Protein AF-A0A1D2RVD1-F1 (afdb_monomer_lite)

Secondary structure (DSSP, 8-state):
---HHHHHHHHHHHHHHHHHHHHHH--TTS---HHHHHHHHHHHHHHHHHHHHHHHHHHHHHHT-TT--HHHHHHHHHHHHHHHHHHHHHHHHHHHHHHH----

Radius of gyration: 16.41 Å; chains: 1; bounding box: 38×28×51 Å

Foldseek 3Di:
DDDPLCVLVVVCVVVLVVVLVCLVPPDVPFDDDPVVVVLSVVLSVQLSVQLSVQLVVLLVVLVPDPPDPNVNSSVSSNVRSVVSSCVSSVVSSVVCCVPGPDPD

Structure (mmCIF, N/CA/C/O backbone):
data_AF-A0A1D2RVD1-F1
#
_entry.id   AF-A0A1D2RVD1-F1
#
loop_
_atom_site.group_PDB
_atom_site.id
_atom_site.type_symbol
_atom_site.label_atom_id
_atom_site.label_alt_id
_atom_site.label_comp_id
_atom_site.label_asym_id
_atom_site.label_entity_id
_atom_site.label_seq_id
_atom_site.pdbx_PDB_ins_code
_atom_site.Cartn_x
_atom_site.Cartn_y
_atom_site.Cartn_z
_atom_site.occupancy
_atom_site.B_iso_or_equiv
_atom_site.auth_seq_id
_atom_site.auth_comp_id
_atom_site.auth_asym_id
_atom_site.auth_atom_id
_atom_site.pdbx_PDB_model_num
ATOM 1 N N . MET A 1 1 ? 0.007 -16.375 -17.993 1.00 43.91 1 MET A N 1
ATOM 2 C CA . MET A 1 1 ? 1.414 -16.736 -17.720 1.00 43.91 1 MET A CA 1
ATOM 3 C C . MET A 1 1 ? 2.020 -15.558 -16.982 1.00 43.91 1 MET A C 1
ATOM 5 O O . MET A 1 1 ? 1.771 -14.447 -17.429 1.00 43.91 1 MET A O 1
ATOM 9 N N . ALA A 1 2 ? 2.674 -15.770 -15.836 1.00 54.22 2 ALA A N 1
ATOM 10 C CA . ALA A 1 2 ? 3.293 -14.675 -15.086 1.00 54.22 2 ALA A CA 1
ATOM 11 C C . ALA A 1 2 ? 4.395 -14.042 -15.950 1.00 54.22 2 ALA A C 1
ATOM 13 O O . ALA A 1 2 ? 5.282 -14.750 -16.429 1.00 54.22 2 ALA A O 1
ATOM 14 N N . ASP A 1 3 ? 4.276 -12.745 -16.208 1.00 66.56 3 ASP A N 1
ATOM 15 C CA . ASP A 1 3 ? 5.260 -11.963 -16.957 1.00 66.56 3 ASP A CA 1
ATOM 16 C C . ASP A 1 3 ? 6.450 -11.649 -16.036 1.00 66.56 3 ASP A C 1
ATOM 18 O O . ASP A 1 3 ? 6.342 -11.670 -14.810 1.00 66.56 3 ASP A O 1
ATOM 22 N N . VAL A 1 4 ? 7.596 -11.310 -16.614 1.00 64.31 4 VAL A N 1
ATOM 23 C CA . VAL A 1 4 ? 8.765 -10.789 -15.905 1.00 64.31 4 VAL A CA 1
ATOM 24 C C . VAL A 1 4 ? 8.360 -9.623 -14.989 1.00 64.31 4 VAL A C 1
ATOM 26 O O . VAL A 1 4 ? 8.859 -9.540 -13.870 1.00 64.31 4 VAL A O 1
ATOM 29 N N . ALA A 1 5 ? 7.396 -8.787 -15.389 1.00 68.94 5 ALA A N 1
ATOM 30 C CA . ALA A 1 5 ? 6.840 -7.721 -14.549 1.00 68.94 5 ALA A CA 1
ATOM 31 C C . ALA A 1 5 ? 6.228 -8.208 -13.214 1.00 68.94 5 ALA A C 1
ATOM 33 O O . ALA A 1 5 ? 6.215 -7.460 -12.234 1.00 68.94 5 ALA A O 1
ATOM 34 N N . ASP A 1 6 ? 5.746 -9.451 -13.148 1.00 80.06 6 ASP A N 1
ATOM 35 C CA . ASP A 1 6 ? 5.095 -10.001 -11.956 1.00 80.06 6 ASP A CA 1
ATOM 36 C C . ASP A 1 6 ? 6.118 -10.476 -10.909 1.00 80.06 6 ASP A C 1
ATOM 38 O O . ASP A 1 6 ? 5.786 -10.589 -9.729 1.00 80.06 6 ASP A O 1
ATOM 42 N N . LEU A 1 7 ? 7.382 -10.689 -11.298 1.00 81.62 7 LEU A N 1
ATOM 43 C CA . LEU A 1 7 ? 8.429 -11.161 -10.387 1.00 81.62 7 LEU A CA 1
ATOM 44 C C . LEU A 1 7 ? 8.685 -10.172 -9.242 1.00 81.62 7 LEU A C 1
ATOM 46 O O . LEU A 1 7 ? 8.746 -10.586 -8.086 1.00 81.62 7 LEU A O 1
ATOM 50 N N . ALA A 1 8 ? 8.783 -8.872 -9.536 1.00 79.88 8 ALA A N 1
ATOM 51 C CA . ALA A 1 8 ? 8.946 -7.838 -8.512 1.00 79.88 8 ALA A CA 1
ATOM 52 C C . ALA A 1 8 ? 7.799 -7.871 -7.488 1.00 79.88 8 ALA A C 1
ATOM 54 O O . ALA A 1 8 ? 8.024 -7.797 -6.282 1.00 79.88 8 ALA A O 1
ATOM 55 N N . LEU A 1 9 ? 6.566 -8.041 -7.966 1.00 79.81 9 LEU A N 1
ATOM 56 C CA . LEU A 1 9 ? 5.378 -8.091 -7.117 1.00 79.81 9 LEU A CA 1
ATOM 57 C C . LEU A 1 9 ? 5.343 -9.358 -6.260 1.00 79.81 9 LEU A C 1
ATOM 59 O O . LEU A 1 9 ? 5.036 -9.273 -5.073 1.00 79.81 9 LEU A O 1
ATOM 63 N N . ILE A 1 10 ? 5.701 -10.509 -6.832 1.00 87.88 10 ILE A N 1
ATOM 64 C CA . ILE A 1 10 ? 5.779 -11.788 -6.114 1.00 87.88 10 ILE A CA 1
ATOM 65 C C . ILE A 1 10 ? 6.849 -11.725 -5.019 1.00 87.88 10 ILE A C 1
ATOM 67 O O . ILE A 1 10 ? 6.586 -12.128 -3.888 1.00 87.88 10 ILE A O 1
ATOM 71 N N . LEU A 1 11 ? 8.030 -11.181 -5.325 1.00 87.12 11 LEU A N 1
ATOM 72 C CA . LEU A 1 11 ? 9.131 -11.065 -4.364 1.00 87.12 11 LEU A CA 1
ATOM 73 C C . LEU A 1 11 ? 8.813 -10.095 -3.220 1.00 87.12 11 LEU A C 1
ATOM 75 O O . LEU A 1 11 ? 9.234 -10.325 -2.087 1.00 87.12 11 LEU A O 1
ATOM 79 N N . PHE A 1 12 ? 8.048 -9.035 -3.488 1.00 88.44 12 PHE A N 1
ATOM 80 C CA . PHE A 1 12 ? 7.626 -8.082 -2.459 1.00 88.44 12 PHE A CA 1
ATOM 81 C C . PHE A 1 12 ? 6.356 -8.495 -1.711 1.00 88.44 12 PHE A C 1
ATOM 83 O O . PHE A 1 12 ? 6.074 -7.938 -0.649 1.00 88.44 12 PHE A O 1
ATOM 90 N N . LEU A 1 13 ? 5.602 -9.481 -2.204 1.00 90.62 13 LEU A N 1
ATOM 91 C CA . LEU A 1 13 ? 4.349 -9.919 -1.589 1.00 90.62 13 LEU A CA 1
ATOM 92 C C . LEU A 1 13 ? 4.502 -10.321 -0.108 1.00 90.62 13 LEU A C 1
ATOM 94 O O . LEU A 1 13 ? 3.690 -9.859 0.698 1.00 90.62 13 LEU A O 1
ATOM 98 N N . PRO A 1 14 ? 5.533 -11.097 0.303 1.00 95.25 14 PRO A N 1
ATOM 99 C CA . PRO A 1 14 ? 5.748 -11.424 1.713 1.00 95.25 14 PRO A CA 1
ATOM 100 C C . PRO A 1 14 ? 5.989 -10.177 2.567 1.00 95.25 14 PRO A C 1
ATOM 102 O O . PRO A 1 14 ? 5.464 -10.061 3.673 1.00 95.25 14 PRO A O 1
ATOM 105 N N . TRP A 1 15 ? 6.737 -9.208 2.037 1.00 95.56 15 TRP A N 1
ATOM 106 C CA . TRP A 1 15 ? 7.011 -7.954 2.729 1.00 95.56 15 TRP A CA 1
ATOM 107 C C . TRP A 1 15 ? 5.751 -7.093 2.881 1.00 95.56 15 TRP A C 1
ATOM 109 O O . TRP A 1 15 ? 5.459 -6.603 3.974 1.00 95.56 15 TRP A O 1
ATOM 119 N N . PHE A 1 16 ? 4.939 -6.977 1.829 1.00 95.88 16 PHE A N 1
ATOM 120 C CA . PHE A 1 16 ? 3.639 -6.305 1.898 1.00 95.88 16 PHE A CA 1
ATOM 121 C C . PHE A 1 16 ? 2.674 -6.990 2.861 1.00 95.88 16 PHE A C 1
ATOM 123 O O . PHE A 1 16 ? 1.947 -6.304 3.578 1.00 95.88 16 PHE A O 1
ATOM 130 N N . ALA A 1 17 ? 2.689 -8.321 2.930 1.00 96.06 17 ALA A N 1
ATOM 131 C CA . ALA A 1 17 ? 1.889 -9.066 3.892 1.00 96.06 17 ALA A CA 1
ATOM 132 C C . ALA A 1 17 ? 2.301 -8.745 5.337 1.00 96.06 17 ALA A C 1
ATOM 134 O O . ALA A 1 17 ? 1.429 -8.501 6.172 1.00 96.06 17 ALA A O 1
ATOM 135 N N . ILE A 1 18 ? 3.605 -8.663 5.625 1.00 97.00 18 ILE A N 1
ATOM 136 C CA . ILE A 1 18 ? 4.114 -8.264 6.948 1.00 97.00 18 ILE A CA 1
ATOM 137 C C . ILE A 1 18 ? 3.648 -6.847 7.296 1.00 97.00 18 ILE A C 1
ATOM 139 O O . ILE A 1 18 ? 3.065 -6.633 8.359 1.00 97.00 18 ILE A O 1
ATOM 143 N N . LEU A 1 19 ? 3.847 -5.878 6.400 1.00 97.19 19 LEU A N 1
ATOM 144 C CA . LEU A 1 19 ? 3.430 -4.493 6.635 1.00 97.19 19 LEU A CA 1
ATOM 145 C C . LEU A 1 19 ? 1.908 -4.354 6.769 1.00 97.19 19 LEU A C 1
ATOM 147 O O . LEU A 1 19 ? 1.427 -3.627 7.638 1.00 97.19 19 LEU A O 1
ATOM 151 N N . GLY A 1 20 ? 1.144 -5.075 5.950 1.00 96.81 20 GLY A N 1
ATOM 152 C CA . GLY A 1 20 ? -0.313 -5.124 6.027 1.00 96.81 20 GLY A CA 1
ATOM 153 C C . GLY A 1 20 ? -0.801 -5.732 7.342 1.00 96.81 20 GLY A C 1
ATOM 154 O O . GLY A 1 20 ? -1.708 -5.189 7.974 1.00 96.81 20 GLY A O 1
ATOM 155 N N . ALA A 1 21 ? -0.153 -6.801 7.813 1.00 96.19 21 ALA A N 1
ATOM 156 C CA . ALA A 1 21 ? -0.424 -7.388 9.120 1.00 96.19 21 ALA A CA 1
ATOM 157 C C . ALA A 1 21 ? -0.111 -6.398 10.250 1.00 96.19 21 ALA A C 1
ATOM 159 O O . ALA A 1 21 ? -0.939 -6.203 11.140 1.00 96.19 21 ALA A O 1
ATOM 160 N N . LEU A 1 22 ? 1.036 -5.713 10.199 1.00 95.81 22 LEU A N 1
ATOM 161 C CA . LEU A 1 22 ? 1.379 -4.670 11.170 1.00 95.81 22 LEU A CA 1
ATOM 162 C C . LEU A 1 22 ? 0.330 -3.553 11.184 1.00 95.81 22 LEU A C 1
ATOM 164 O O . LEU A 1 22 ? -0.166 -3.195 12.253 1.00 95.81 22 LEU A O 1
ATOM 168 N N . TYR A 1 23 ? -0.069 -3.059 10.011 1.00 94.75 23 TYR A N 1
ATOM 169 C CA . TYR A 1 23 ? -1.135 -2.069 9.872 1.00 94.75 23 TYR A CA 1
ATOM 170 C C . TYR A 1 23 ? -2.465 -2.548 10.468 1.00 94.75 23 TYR A C 1
ATOM 172 O O . TYR A 1 23 ? -3.175 -1.759 11.095 1.00 94.75 23 TYR A O 1
ATOM 180 N N . TRP A 1 24 ? -2.8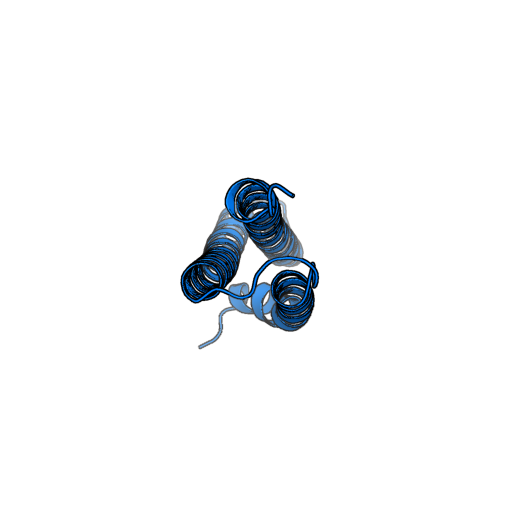14 -3.821 10.281 1.00 94.19 24 TRP A N 1
ATOM 181 C CA . TRP A 1 24 ? -4.068 -4.400 10.761 1.00 94.19 24 TRP A CA 1
ATOM 182 C C . TRP A 1 24 ? -4.078 -4.602 12.281 1.00 94.19 24 TRP A C 1
ATOM 184 O O . TRP A 1 24 ? -5.052 -4.271 12.965 1.00 94.19 24 TRP A O 1
ATOM 194 N N . PHE A 1 25 ? -2.987 -5.136 12.834 1.00 91.75 25 PHE A N 1
ATOM 195 C CA . PHE A 1 25 ? -2.893 -5.461 14.257 1.00 91.75 25 PHE A CA 1
ATOM 196 C C . PHE A 1 25 ? -2.590 -4.249 15.142 1.00 91.75 25 PHE A C 1
ATOM 198 O O . PHE A 1 25 ? -2.935 -4.275 16.329 1.00 91.75 25 PHE A O 1
ATOM 205 N N . TYR A 1 26 ? -1.991 -3.188 14.592 1.00 90.06 26 TYR A N 1
ATOM 206 C CA . TYR A 1 26 ? -1.610 -1.993 15.341 1.00 90.06 26 TYR A CA 1
ATOM 207 C C . TYR A 1 26 ? -2.309 -0.726 14.843 1.00 90.06 26 TYR A C 1
ATOM 209 O O . TYR A 1 26 ? -2.522 -0.572 13.647 1.00 90.06 26 TYR A O 1
ATOM 217 N N . PRO A 1 27 ? -2.605 0.236 15.735 1.00 80.94 27 PRO A N 1
ATOM 218 C CA . PRO A 1 27 ? -2.393 0.167 17.178 1.00 80.94 27 PRO A CA 1
ATOM 219 C C . PRO A 1 27 ? -3.551 -0.567 17.892 1.00 80.94 27 PRO A C 1
ATOM 221 O O . PRO A 1 27 ? -4.711 -0.525 17.468 1.00 80.94 27 PRO A O 1
ATOM 224 N N . ARG A 1 28 ? -3.222 -1.289 18.975 1.00 81.06 28 ARG A N 1
ATOM 225 C CA . ARG A 1 28 ? -4.155 -2.175 19.707 1.00 81.06 28 ARG A CA 1
ATOM 226 C C . ARG A 1 28 ? -5.175 -1.428 20.580 1.00 81.06 28 ARG A C 1
ATOM 228 O O . ARG A 1 28 ? -6.140 -2.033 21.027 1.00 81.06 28 ARG A O 1
ATOM 235 N N . ASN A 1 29 ? -4.960 -0.136 20.810 1.00 80.69 29 ASN A N 1
ATOM 236 C CA . ASN A 1 29 ? -5.771 0.734 21.669 1.00 80.69 29 ASN A CA 1
ATOM 237 C C . ASN A 1 29 ? -7.011 1.325 20.975 1.00 80.69 29 ASN A C 1
ATOM 239 O O . ASN A 1 29 ? -7.904 1.833 21.647 1.00 80.69 29 ASN A O 1
ATOM 243 N N . LEU A 1 30 ? -7.069 1.290 19.642 1.00 78.25 30 LEU A N 1
ATOM 244 C CA . LEU A 1 30 ? -8.217 1.786 18.887 1.00 78.25 30 LEU A CA 1
ATOM 245 C C . LEU A 1 30 ? -9.408 0.834 19.022 1.00 78.25 30 LEU A C 1
ATOM 247 O O . LEU A 1 30 ? -9.249 -0.390 18.990 1.00 78.25 30 LEU A O 1
ATOM 251 N N . GLU A 1 31 ? -10.610 1.401 19.072 1.00 77.81 31 GLU A N 1
ATOM 252 C CA . GLU A 1 31 ? -11.846 0.633 19.164 1.00 77.81 31 GLU A CA 1
ATOM 253 C C . GLU A 1 31 ? -12.025 -0.296 17.954 1.00 77.81 31 GLU A C 1
ATOM 255 O O . GLU A 1 31 ? -11.731 0.058 16.807 1.00 77.81 31 GLU A O 1
ATOM 260 N N . ARG A 1 32 ? -12.466 -1.532 18.205 1.00 79.56 32 ARG A N 1
ATOM 261 C CA . ARG A 1 32 ? -12.659 -2.562 17.176 1.00 79.56 32 ARG A CA 1
ATOM 262 C C . ARG A 1 32 ? -14.109 -2.556 16.691 1.00 79.56 32 ARG A C 1
ATOM 264 O O . ARG A 1 32 ? -14.852 -3.493 16.954 1.00 79.56 32 ARG A O 1
ATOM 271 N N . SER A 1 33 ? -14.499 -1.505 15.970 1.00 86.69 33 SER A N 1
ATOM 272 C CA . SER A 1 33 ? -15.834 -1.395 15.366 1.00 86.69 33 SER A CA 1
ATOM 273 C C . SER A 1 33 ? -15.908 -2.048 13.977 1.00 86.69 33 SER A C 1
ATOM 275 O O . SER A 1 33 ? -14.902 -2.188 13.273 1.00 86.69 33 SER A O 1
ATOM 277 N N . ALA A 1 34 ? -17.116 -2.424 13.542 1.00 88.75 34 ALA A N 1
ATOM 278 C CA . ALA A 1 34 ? -17.346 -2.941 12.189 1.00 88.75 34 ALA A CA 1
ATOM 279 C C . ALA A 1 34 ? -16.988 -1.907 11.102 1.00 88.75 34 ALA A C 1
ATOM 281 O O . ALA A 1 34 ? -16.446 -2.269 10.057 1.00 88.75 34 ALA A O 1
ATOM 282 N N . ALA A 1 35 ? -17.228 -0.618 11.371 1.00 89.44 35 ALA A N 1
ATOM 283 C CA . ALA A 1 35 ? -16.856 0.478 10.479 1.00 89.44 35 ALA A CA 1
ATOM 284 C C . ALA A 1 35 ? -15.334 0.564 10.281 1.00 89.44 35 ALA A C 1
ATOM 286 O O . ALA A 1 35 ? -14.873 0.680 9.145 1.00 89.44 35 ALA A O 1
ATOM 287 N N . ARG A 1 36 ? -14.551 0.426 11.362 1.00 90.81 36 ARG A N 1
ATOM 288 C CA . ARG A 1 36 ? -13.086 0.376 11.277 1.00 90.81 36 ARG A CA 1
ATOM 289 C C . ARG A 1 36 ? -12.613 -0.826 10.461 1.00 90.81 36 ARG A C 1
ATOM 291 O O . ARG A 1 36 ? -11.769 -0.654 9.595 1.00 90.81 36 ARG A O 1
ATOM 298 N N . ARG A 1 37 ? -13.170 -2.022 10.686 1.00 91.38 37 ARG A N 1
ATOM 299 C CA . ARG A 1 37 ? -12.771 -3.224 9.924 1.00 91.38 37 ARG A CA 1
ATOM 300 C C . ARG A 1 37 ? -12.989 -3.053 8.420 1.00 91.38 37 ARG A C 1
ATOM 302 O O . ARG A 1 37 ? -12.115 -3.412 7.642 1.00 91.38 37 ARG A O 1
ATOM 309 N N . ARG A 1 38 ? -14.131 -2.488 8.008 1.00 94.44 38 ARG A N 1
ATOM 310 C CA . ARG A 1 38 ? -14.408 -2.194 6.589 1.00 94.44 38 ARG A CA 1
ATOM 311 C C . ARG A 1 38 ? -13.415 -1.182 6.018 1.00 94.44 38 ARG A C 1
ATOM 313 O O . ARG A 1 38 ? -12.936 -1.377 4.907 1.00 94.44 38 ARG A O 1
ATOM 320 N N . PHE A 1 39 ? -13.085 -0.143 6.788 1.00 94.56 39 PHE A N 1
ATOM 321 C CA . PHE A 1 39 ? -12.066 0.834 6.408 1.00 94.56 39 PHE A CA 1
ATOM 322 C C . PHE A 1 39 ? -10.687 0.182 6.235 1.00 94.56 39 PHE A C 1
ATOM 324 O O . PHE A 1 39 ? -10.070 0.354 5.190 1.00 94.56 39 PHE A O 1
ATOM 331 N N . ASP A 1 40 ? -10.235 -0.601 7.218 1.00 95.50 40 ASP A N 1
ATOM 332 C CA . ASP A 1 40 ? -8.932 -1.273 7.186 1.00 95.50 40 ASP A CA 1
ATOM 333 C C . ASP A 1 40 ? -8.841 -2.255 5.996 1.00 95.50 40 ASP A C 1
ATOM 335 O O . ASP A 1 40 ? -7.812 -2.311 5.324 1.00 95.50 40 ASP A O 1
ATOM 339 N N . LEU A 1 41 ? -9.922 -2.986 5.680 1.00 96.38 41 LEU A N 1
ATOM 340 C CA . LEU A 1 41 ? -9.976 -3.875 4.507 1.00 96.38 41 LEU A CA 1
ATOM 341 C C . LEU A 1 41 ? -9.882 -3.098 3.195 1.00 96.38 41 LEU A C 1
ATOM 343 O O . LEU A 1 41 ? -9.113 -3.479 2.316 1.00 96.38 41 LEU A O 1
ATOM 347 N N . ALA A 1 42 ? -10.644 -2.010 3.066 1.00 97.38 42 ALA A N 1
ATOM 348 C CA . ALA A 1 42 ? -10.610 -1.168 1.876 1.00 97.38 42 ALA A CA 1
ATOM 349 C C . ALA A 1 42 ? -9.227 -0.529 1.683 1.00 97.38 42 ALA A C 1
ATOM 351 O O . ALA A 1 42 ? -8.718 -0.500 0.566 1.00 97.38 42 ALA A O 1
ATOM 352 N N . ALA A 1 43 ? -8.592 -0.077 2.768 1.00 97.44 43 ALA A N 1
ATOM 353 C CA . ALA A 1 43 ? -7.245 0.481 2.742 1.00 97.44 43 ALA A CA 1
ATOM 354 C C . ALA A 1 43 ? -6.199 -0.549 2.298 1.00 97.44 43 ALA A C 1
ATOM 356 O O . ALA A 1 43 ? -5.369 -0.244 1.443 1.00 97.44 43 ALA A O 1
ATOM 357 N N . LEU A 1 44 ? -6.257 -1.774 2.832 1.00 97.62 44 LEU A N 1
ATOM 358 C CA . LEU A 1 44 ? -5.362 -2.855 2.414 1.00 97.62 44 LEU A CA 1
ATOM 359 C C . LEU A 1 44 ? -5.574 -3.221 0.943 1.00 97.62 44 LEU A C 1
ATOM 361 O O . LEU A 1 44 ? -4.605 -3.288 0.191 1.00 97.62 44 LEU A O 1
ATOM 365 N N . ALA A 1 45 ? -6.825 -3.402 0.513 1.00 97.88 45 ALA A N 1
ATOM 366 C CA . ALA A 1 45 ? -7.144 -3.704 -0.881 1.00 97.88 45 ALA A CA 1
ATOM 367 C C . ALA A 1 45 ? -6.631 -2.606 -1.827 1.00 97.88 45 ALA A C 1
ATOM 369 O O . ALA A 1 45 ? -5.995 -2.905 -2.839 1.00 97.88 45 ALA A O 1
ATOM 370 N N . LEU A 1 46 ? -6.835 -1.337 -1.461 1.00 98.31 46 LEU A N 1
ATOM 371 C CA . LEU A 1 46 ? -6.328 -0.195 -2.214 1.00 98.31 46 LEU A CA 1
ATOM 372 C C . LEU A 1 46 ? -4.795 -0.170 -2.255 1.00 98.31 46 LEU A C 1
ATOM 374 O O . LEU A 1 46 ? -4.230 0.109 -3.308 1.00 98.31 46 LEU A O 1
ATOM 378 N N . ALA A 1 47 ? -4.116 -0.490 -1.150 1.00 97.94 47 ALA A N 1
ATOM 379 C CA . ALA A 1 47 ? -2.656 -0.524 -1.099 1.00 97.94 47 ALA A CA 1
ATOM 380 C C . ALA A 1 47 ? -2.078 -1.597 -2.033 1.00 97.94 47 ALA A C 1
ATOM 382 O O . ALA A 1 47 ? -1.144 -1.313 -2.784 1.00 97.94 47 ALA A O 1
ATOM 383 N N . PHE A 1 48 ? -2.658 -2.802 -2.040 1.00 95.81 48 PHE A N 1
ATOM 384 C CA . PHE A 1 48 ? -2.251 -3.870 -2.958 1.00 95.81 48 PHE A CA 1
ATOM 385 C C . PHE A 1 48 ? -2.534 -3.514 -4.421 1.00 95.81 48 PHE A C 1
ATOM 387 O O . PHE A 1 48 ? -1.663 -3.703 -5.271 1.00 95.81 48 PHE A O 1
ATOM 394 N N . ALA A 1 49 ? -3.705 -2.945 -4.720 1.00 96.62 49 ALA A N 1
ATOM 395 C CA . ALA A 1 49 ? -4.040 -2.500 -6.071 1.00 96.62 49 ALA A CA 1
ATOM 396 C C . ALA A 1 49 ? -3.089 -1.393 -6.559 1.00 96.62 49 ALA A C 1
ATOM 398 O O . ALA A 1 49 ? -2.571 -1.466 -7.673 1.00 96.62 49 ALA A O 1
ATOM 399 N N . ALA A 1 50 ? -2.800 -0.401 -5.712 1.00 97.50 50 ALA A N 1
ATOM 400 C CA . ALA A 1 50 ? -1.869 0.678 -6.027 1.00 97.50 50 ALA A CA 1
ATOM 401 C C . ALA A 1 50 ? -0.448 0.152 -6.268 1.00 97.50 50 ALA A C 1
ATOM 403 O O . ALA A 1 50 ? 0.192 0.563 -7.234 1.00 97.50 50 ALA A O 1
ATOM 404 N N . ALA A 1 51 ? 0.028 -0.786 -5.443 1.00 96.19 51 ALA A N 1
ATOM 405 C CA . ALA A 1 51 ? 1.327 -1.430 -5.629 1.00 96.19 51 ALA A CA 1
ATOM 406 C C . ALA A 1 51 ? 1.406 -2.188 -6.963 1.00 96.19 51 ALA A C 1
ATOM 408 O O . ALA A 1 51 ? 2.382 -2.039 -7.698 1.00 96.19 51 ALA A O 1
ATOM 409 N N . PHE A 1 52 ? 0.360 -2.949 -7.303 1.00 94.00 52 PHE A N 1
ATOM 410 C CA . PHE A 1 52 ? 0.269 -3.688 -8.562 1.00 94.00 52 PHE A CA 1
ATOM 411 C C . PHE A 1 52 ? 0.317 -2.753 -9.778 1.00 94.00 52 PHE A C 1
ATOM 413 O O . PHE A 1 52 ? 1.137 -2.941 -10.679 1.00 94.00 52 PHE A O 1
ATOM 420 N N . ILE 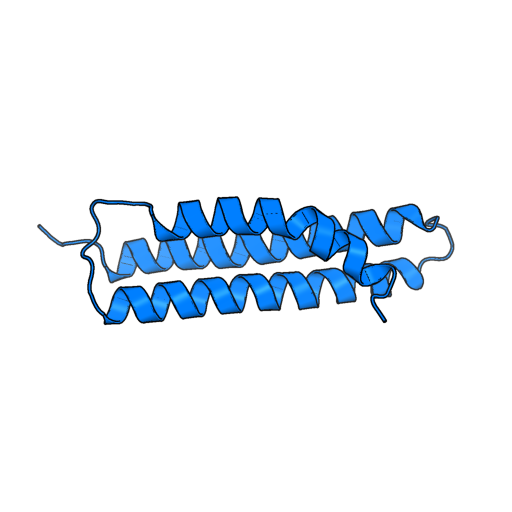A 1 53 ? -0.514 -1.706 -9.780 1.00 95.38 53 ILE A N 1
ATOM 421 C CA . ILE A 1 53 ? -0.575 -0.719 -10.868 1.00 95.38 53 ILE A CA 1
ATOM 422 C C . ILE A 1 53 ? 0.761 0.020 -10.997 1.00 95.38 53 ILE A C 1
ATOM 424 O O . ILE A 1 53 ? 1.310 0.106 -12.096 1.00 95.38 53 ILE A O 1
ATOM 428 N N . ALA A 1 54 ? 1.314 0.514 -9.886 1.00 95.50 54 ALA A N 1
ATOM 429 C CA . ALA A 1 54 ? 2.566 1.264 -9.880 1.00 95.50 54 ALA A CA 1
ATOM 430 C C . ALA A 1 54 ? 3.764 0.407 -10.315 1.00 95.50 54 ALA A C 1
ATOM 432 O O . ALA A 1 54 ? 4.619 0.892 -11.055 1.00 95.50 54 ALA A O 1
ATOM 433 N N . GLY A 1 55 ? 3.810 -0.865 -9.907 1.00 94.00 55 GLY A N 1
ATOM 434 C CA . GLY A 1 55 ? 4.850 -1.803 -10.324 1.00 94.00 55 GLY A CA 1
ATOM 435 C C . GLY A 1 55 ? 4.820 -2.073 -11.827 1.00 94.00 55 GLY A C 1
ATOM 436 O O . GLY A 1 55 ? 5.841 -1.926 -12.500 1.00 94.00 55 GLY A O 1
ATOM 437 N N . ARG A 1 56 ? 3.638 -2.380 -12.382 1.00 92.12 56 ARG A N 1
ATOM 438 C CA . ARG A 1 56 ? 3.476 -2.594 -13.832 1.00 92.12 56 ARG A CA 1
ATOM 439 C C . ARG A 1 56 ? 3.774 -1.332 -14.635 1.00 92.12 56 ARG A C 1
ATOM 441 O O . ARG A 1 56 ? 4.432 -1.409 -15.673 1.00 92.12 56 ARG A O 1
ATOM 448 N N . TRP A 1 57 ? 3.344 -0.174 -14.137 1.00 92.44 57 TRP A N 1
ATOM 449 C CA . TRP A 1 57 ? 3.661 1.106 -14.755 1.00 92.44 57 TRP A CA 1
ATOM 450 C C . TRP A 1 57 ? 5.173 1.368 -14.753 1.00 92.44 57 TRP A C 1
ATOM 452 O O . TRP A 1 57 ? 5.737 1.607 -15.819 1.00 92.44 57 TRP A O 1
ATOM 462 N N . GLY A 1 58 ? 5.857 1.206 -13.616 1.00 90.88 58 GLY A N 1
ATOM 463 C CA . GLY A 1 58 ? 7.316 1.339 -13.520 1.00 90.88 58 GLY A CA 1
ATOM 464 C C . GLY A 1 58 ? 8.073 0.414 -14.462 1.00 90.88 58 GLY A C 1
ATOM 465 O O . GLY A 1 58 ?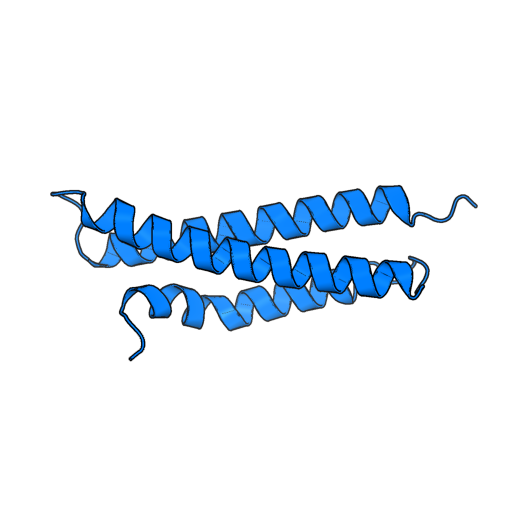 9.001 0.846 -15.143 1.00 90.88 58 GLY A O 1
ATOM 466 N N . TYR A 1 59 ? 7.633 -0.840 -14.566 1.00 90.44 59 TYR A N 1
ATOM 467 C CA . TYR A 1 59 ? 8.217 -1.794 -15.503 1.00 90.44 59 TYR A CA 1
ATOM 468 C C . TYR A 1 59 ? 8.077 -1.333 -16.963 1.00 90.44 59 TYR A C 1
ATOM 470 O O . TYR A 1 59 ? 9.031 -1.443 -17.736 1.00 90.44 59 TYR A O 1
ATOM 478 N N . SER A 1 60 ? 6.906 -0.798 -17.336 1.00 88.88 60 SER A N 1
ATOM 479 C CA . SER A 1 60 ? 6.643 -0.286 -18.689 1.00 88.88 60 SER A CA 1
ATOM 480 C C . SER A 1 60 ? 7.436 0.985 -19.013 1.00 88.88 60 SER A C 1
ATOM 482 O O . SER A 1 60 ? 7.998 1.084 -20.098 1.00 88.88 60 SER A O 1
ATOM 484 N N . VAL A 1 61 ? 7.574 1.907 -18.056 1.00 89.19 61 VAL A N 1
ATOM 485 C CA . VAL A 1 61 ? 8.365 3.141 -18.204 1.00 89.19 61 VAL A CA 1
ATOM 486 C C . VAL A 1 61 ? 9.852 2.831 -18.363 1.00 89.19 61 VAL A C 1
ATOM 488 O O . VAL A 1 61 ? 10.526 3.399 -19.219 1.00 89.19 61 VAL A O 1
ATOM 491 N N . ALA A 1 62 ? 10.382 1.892 -17.581 1.00 85.81 62 ALA A N 1
ATOM 492 C CA . ALA A 1 62 ? 11.772 1.469 -17.730 1.00 85.81 62 ALA A CA 1
ATOM 493 C C . ALA A 1 62 ? 12.019 0.689 -19.034 1.00 85.81 62 ALA A C 1
ATOM 495 O O . ALA A 1 62 ? 13.152 0.638 -19.500 1.00 85.81 62 ALA A O 1
ATOM 496 N N . ALA A 1 63 ? 10.986 0.087 -19.634 1.00 82.06 63 ALA A N 1
ATOM 497 C CA . ALA A 1 63 ? 11.110 -0.641 -20.896 1.00 82.06 63 ALA A CA 1
ATOM 498 C C . ALA A 1 63 ? 11.347 0.276 -22.106 1.00 82.06 63 ALA A C 1
ATOM 500 O O . ALA A 1 63 ? 11.842 -0.192 -23.127 1.00 82.06 63 ALA A O 1
ATOM 501 N N . THR A 1 64 ? 10.996 1.561 -22.001 1.00 82.69 64 THR A N 1
ATOM 502 C CA . THR A 1 64 ? 11.170 2.547 -23.078 1.00 82.69 64 THR A CA 1
ATOM 503 C C . THR A 1 64 ? 12.505 3.298 -23.010 1.00 82.69 64 THR A C 1
ATOM 505 O O . THR A 1 64 ? 12.804 4.084 -23.903 1.00 82.69 64 THR A O 1
ATOM 508 N N . GLY A 1 65 ? 13.307 3.093 -21.958 1.00 75.62 65 GLY A N 1
ATOM 509 C CA . GLY A 1 65 ? 14.616 3.732 -21.799 1.00 75.62 65 GLY A CA 1
ATOM 510 C C . GLY A 1 65 ? 15.721 2.955 -22.516 1.00 75.62 65 GLY A C 1
ATOM 511 O O . GLY A 1 65 ? 15.968 1.800 -22.187 1.00 75.62 65 GLY A O 1
ATOM 512 N N . VAL A 1 66 ? 16.405 3.597 -23.468 1.00 58.00 66 VAL A N 1
ATOM 513 C CA . VAL A 1 66 ? 17.379 2.957 -24.379 1.00 58.00 66 VAL A CA 1
ATOM 514 C C . VAL A 1 66 ? 18.655 2.465 -23.669 1.00 58.00 66 VAL A C 1
ATOM 516 O O . VAL A 1 66 ? 19.290 1.532 -24.147 1.00 58.00 66 VAL A O 1
ATOM 519 N N . GLU A 1 67 ? 19.010 3.024 -22.505 1.00 68.75 67 GLU A N 1
ATOM 520 C CA . GLU A 1 67 ? 20.283 2.720 -21.817 1.00 68.75 67 GLU A CA 1
ATOM 521 C C . GLU A 1 67 ? 20.167 1.841 -20.557 1.00 68.75 67 GLU A C 1
ATOM 523 O O . GLU A 1 67 ? 21.174 1.410 -19.994 1.00 68.75 67 GLU A O 1
ATOM 528 N N . ALA A 1 68 ? 18.955 1.537 -20.088 1.00 63.69 68 ALA A N 1
ATOM 529 C CA . ALA A 1 68 ? 18.766 0.815 -18.833 1.00 63.69 68 ALA A CA 1
ATOM 530 C C . ALA A 1 68 ? 18.621 -0.696 -19.088 1.00 63.69 68 ALA A C 1
ATOM 532 O O . ALA A 1 68 ? 17.591 -1.166 -19.568 1.00 63.69 68 ALA A O 1
ATOM 533 N N . GLY A 1 69 ? 19.651 -1.480 -18.745 1.00 75.69 69 GLY A N 1
ATOM 534 C CA . GLY A 1 69 ? 19.614 -2.944 -18.870 1.00 75.69 69 GLY A CA 1
ATOM 535 C C . GLY A 1 69 ? 18.415 -3.598 -18.148 1.00 75.69 69 GLY A C 1
ATOM 536 O O . GLY A 1 69 ? 17.841 -2.998 -17.235 1.00 75.69 69 GLY A O 1
ATOM 537 N N . PRO A 1 70 ? 18.041 -4.854 -18.483 1.00 79.44 70 PRO A N 1
ATOM 538 C CA . PRO A 1 70 ? 16.791 -5.486 -18.030 1.00 79.44 70 PRO A CA 1
ATOM 539 C C . PRO A 1 70 ? 16.555 -5.488 -16.512 1.00 79.44 70 PRO A C 1
ATOM 541 O O . PRO A 1 70 ? 15.407 -5.459 -16.067 1.00 79.44 70 PRO A O 1
ATOM 544 N N . ILE A 1 71 ? 17.628 -5.480 -15.713 1.00 85.94 71 ILE A N 1
ATOM 545 C CA . ILE A 1 71 ? 17.558 -5.416 -14.250 1.00 85.94 71 ILE A CA 1
ATOM 546 C C . ILE A 1 71 ? 16.899 -4.123 -13.744 1.00 85.94 71 ILE A C 1
ATOM 548 O O . ILE A 1 71 ? 16.119 -4.162 -12.794 1.00 85.94 71 ILE A O 1
ATOM 552 N N . TRP A 1 72 ? 17.120 -2.985 -14.407 1.00 87.62 72 TRP A N 1
ATOM 553 C CA . TRP A 1 72 ? 16.572 -1.691 -13.988 1.00 87.62 72 TRP A CA 1
ATOM 554 C C . TRP A 1 72 ? 15.052 -1.621 -14.104 1.00 87.62 72 TRP A C 1
ATOM 556 O O . TRP A 1 72 ? 14.408 -0.932 -13.313 1.00 87.62 72 TRP A O 1
ATOM 566 N N . ARG A 1 73 ? 14.462 -2.398 -15.019 1.00 88.69 73 ARG A N 1
ATOM 567 C CA . ARG A 1 73 ? 13.003 -2.535 -15.135 1.00 88.69 73 ARG A CA 1
ATOM 568 C C . ARG A 1 73 ? 12.405 -3.132 -13.869 1.00 88.69 73 ARG A C 1
ATOM 570 O O . ARG A 1 73 ? 11.389 -2.648 -13.378 1.00 88.69 73 ARG A O 1
ATOM 577 N N . GLN A 1 74 ? 13.076 -4.136 -13.309 1.00 89.19 74 GLN A N 1
ATOM 578 C CA . GLN A 1 74 ? 12.661 -4.773 -12.061 1.00 89.19 74 GLN A CA 1
ATOM 579 C C . GLN A 1 74 ? 12.899 -3.889 -10.846 1.00 89.19 74 GLN A C 1
ATOM 581 O O . GLN A 1 74 ? 12.050 -3.824 -9.955 1.00 89.19 74 GLN A O 1
ATOM 586 N N . VAL A 1 75 ? 14.031 -3.184 -10.816 1.00 90.81 75 VAL A N 1
ATOM 587 C CA . VAL A 1 75 ? 14.340 -2.233 -9.744 1.00 90.81 75 VAL A CA 1
ATOM 588 C C . VAL A 1 75 ? 13.281 -1.130 -9.699 1.00 90.81 75 VAL A C 1
ATOM 590 O O . VAL A 1 75 ? 12.703 -0.893 -8.640 1.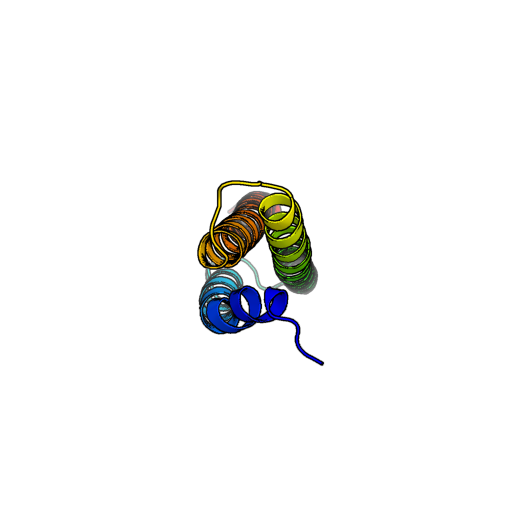00 90.81 75 VAL A O 1
ATOM 593 N N . LEU A 1 76 ? 12.951 -0.507 -10.837 1.00 91.94 76 LEU A N 1
ATOM 594 C CA . LEU A 1 76 ? 11.945 0.556 -10.873 1.00 91.94 76 LEU A CA 1
ATOM 595 C C . LEU A 1 76 ? 10.543 0.038 -10.528 1.00 91.94 76 LEU A C 1
ATOM 597 O O . LEU A 1 76 ? 9.838 0.679 -9.746 1.00 91.94 76 LEU A O 1
ATOM 601 N N . ALA A 1 77 ? 10.155 -1.130 -11.052 1.00 92.69 77 ALA A N 1
ATOM 602 C CA . ALA A 1 77 ? 8.892 -1.777 -10.699 1.00 92.69 77 ALA A CA 1
ATOM 603 C C . ALA A 1 77 ? 8.779 -2.005 -9.183 1.00 92.69 77 ALA A C 1
ATOM 605 O O . ALA A 1 77 ? 7.775 -1.640 -8.571 1.00 92.69 77 ALA A O 1
ATOM 606 N N . SER A 1 78 ? 9.838 -2.534 -8.564 1.00 93.38 78 SER A N 1
ATOM 607 C CA . SER A 1 78 ? 9.897 -2.791 -7.122 1.00 93.38 78 SER A CA 1
ATOM 608 C C . SER A 1 78 ? 9.794 -1.499 -6.307 1.00 93.38 78 SER A C 1
ATOM 610 O O . SER A 1 78 ? 8.997 -1.416 -5.372 1.00 93.38 78 SER A O 1
ATOM 612 N N . LEU A 1 79 ? 10.556 -0.464 -6.681 1.00 94.56 79 LEU A N 1
ATOM 613 C CA . LEU A 1 79 ? 10.561 0.826 -5.986 1.00 94.56 79 LEU A CA 1
ATOM 614 C C . LEU A 1 79 ? 9.201 1.527 -6.056 1.00 94.56 79 LEU A C 1
ATOM 616 O O . LEU A 1 79 ? 8.728 2.044 -5.041 1.00 94.56 79 LEU A O 1
ATOM 620 N N . LEU A 1 80 ? 8.555 1.540 -7.225 1.00 95.75 80 LEU A N 1
ATOM 621 C CA . LEU A 1 80 ? 7.245 2.172 -7.378 1.00 95.75 80 LEU A CA 1
ATOM 622 C C . LEU A 1 80 ? 6.136 1.382 -6.685 1.00 95.75 80 LEU A C 1
ATOM 624 O O . LEU A 1 80 ? 5.310 1.998 -6.010 1.00 95.75 80 LEU A O 1
ATOM 628 N N . ALA A 1 81 ? 6.144 0.048 -6.773 1.00 96.00 81 ALA A N 1
ATOM 629 C CA . ALA A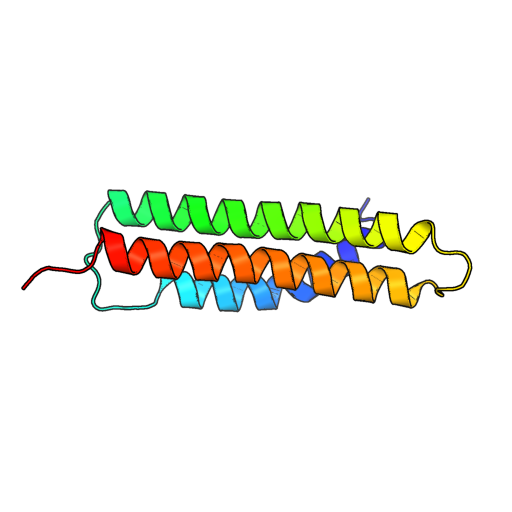 1 81 ? 5.212 -0.791 -6.023 1.00 96.00 81 ALA A CA 1
ATOM 630 C C . ALA A 1 81 ? 5.344 -0.545 -4.511 1.00 96.00 81 ALA A C 1
ATOM 632 O O . ALA A 1 81 ? 4.346 -0.313 -3.825 1.00 96.00 81 ALA A O 1
ATOM 633 N N . TYR A 1 82 ? 6.582 -0.520 -4.006 1.00 96.06 82 TYR A N 1
ATOM 634 C CA . TYR A 1 82 ? 6.868 -0.279 -2.595 1.00 96.06 82 TYR A CA 1
ATOM 635 C C . TYR A 1 82 ? 6.415 1.110 -2.138 1.00 96.06 82 TYR A C 1
ATOM 637 O O . TYR A 1 82 ? 5.704 1.237 -1.138 1.00 96.06 82 TYR A O 1
ATOM 645 N N . LYS A 1 83 ? 6.762 2.153 -2.901 1.00 97.12 83 LYS A N 1
ATOM 646 C CA . LYS A 1 83 ? 6.369 3.536 -2.604 1.00 97.12 83 LYS A CA 1
ATOM 647 C C . LYS A 1 83 ? 4.849 3.703 -2.598 1.00 97.12 83 LYS A C 1
ATOM 649 O O . LYS A 1 83 ? 4.322 4.343 -1.690 1.00 97.12 83 LYS A O 1
ATOM 654 N N . ALA A 1 84 ? 4.151 3.124 -3.575 1.00 98.06 84 ALA A N 1
ATOM 655 C CA . ALA A 1 84 ? 2.696 3.195 -3.662 1.00 98.06 84 ALA A CA 1
ATOM 656 C C . ALA A 1 84 ? 2.024 2.500 -2.470 1.00 98.06 84 ALA A C 1
ATOM 658 O O . ALA A 1 84 ? 1.168 3.100 -1.818 1.00 98.06 84 ALA A O 1
ATOM 659 N N . PHE A 1 85 ? 2.460 1.283 -2.129 1.00 97.88 85 PHE A N 1
ATOM 660 C CA . PHE A 1 85 ? 1.945 0.556 -0.968 1.00 97.88 85 PHE A CA 1
ATOM 661 C C . PHE A 1 85 ? 2.126 1.354 0.330 1.00 97.88 85 PHE A C 1
ATOM 663 O O . PHE A 1 85 ? 1.169 1.561 1.080 1.00 97.88 85 PHE A O 1
ATOM 670 N N . LEU A 1 86 ? 3.348 1.841 0.579 1.00 97.94 86 LEU A N 1
ATOM 671 C CA . LEU A 1 86 ? 3.667 2.610 1.781 1.00 97.94 86 LEU A CA 1
ATOM 672 C C . LEU A 1 86 ? 2.866 3.906 1.869 1.00 97.94 86 LEU A C 1
ATOM 674 O O . LEU A 1 86 ? 2.365 4.226 2.944 1.00 97.94 86 LEU A O 1
ATOM 678 N N . ALA A 1 87 ? 2.724 4.638 0.762 1.00 98.38 87 ALA A N 1
ATOM 679 C CA . ALA A 1 87 ? 1.965 5.884 0.740 1.00 98.38 87 ALA A CA 1
ATOM 680 C C . ALA A 1 87 ? 0.502 5.655 1.145 1.00 98.38 87 ALA A C 1
ATOM 682 O O . ALA A 1 87 ? -0.018 6.375 2.000 1.00 98.38 87 ALA A O 1
ATOM 683 N N . ILE A 1 88 ? -0.142 4.621 0.592 1.00 98.44 88 ILE A N 1
ATOM 684 C CA . ILE A 1 88 ? -1.532 4.290 0.921 1.00 98.44 88 ILE A CA 1
ATOM 685 C C . ILE A 1 88 ? -1.665 3.839 2.378 1.00 98.44 88 ILE A C 1
ATOM 687 O O . ILE A 1 88 ? -2.529 4.349 3.091 1.00 98.44 88 ILE A O 1
ATOM 691 N N . ILE A 1 89 ? -0.809 2.929 2.853 1.00 97.19 89 ILE A N 1
ATOM 692 C CA . ILE A 1 89 ? -0.879 2.436 4.238 1.00 97.19 89 ILE A CA 1
ATOM 693 C C . ILE A 1 89 ? -0.588 3.546 5.251 1.00 97.19 89 ILE A C 1
ATOM 695 O O . ILE A 1 89 ? -1.281 3.635 6.265 1.00 97.19 89 ILE A O 1
ATOM 699 N N . ALA A 1 90 ? 0.378 4.425 4.977 1.00 96.94 90 ALA A N 1
ATOM 700 C CA . ALA A 1 90 ? 0.684 5.566 5.837 1.00 96.94 90 ALA A CA 1
ATOM 701 C C . ALA A 1 90 ? -0.482 6.565 5.891 1.00 96.94 90 ALA A C 1
ATOM 703 O O . ALA A 1 90 ? -0.893 6.973 6.981 1.00 96.94 90 ALA A O 1
ATOM 704 N N . ALA A 1 91 ? -1.068 6.908 4.739 1.00 97.56 91 ALA A N 1
ATOM 705 C CA . ALA A 1 91 ? -2.239 7.780 4.672 1.00 97.56 91 ALA A CA 1
ATOM 706 C C . ALA A 1 91 ? -3.446 7.163 5.398 1.00 97.56 91 ALA A C 1
ATOM 708 O O . ALA A 1 91 ? -4.105 7.827 6.201 1.00 97.56 91 ALA A O 1
ATOM 709 N N . ALA A 1 92 ? -3.700 5.871 5.180 1.00 96.19 92 ALA A N 1
ATOM 710 C CA . ALA A 1 92 ? -4.772 5.148 5.849 1.00 96.19 92 ALA A CA 1
ATOM 711 C C . ALA A 1 92 ? -4.543 5.056 7.361 1.00 96.19 92 ALA A C 1
ATOM 713 O O . ALA A 1 92 ? -5.495 5.169 8.131 1.00 96.19 92 ALA A O 1
ATOM 714 N N . TRP A 1 93 ? -3.298 4.875 7.807 1.00 94.38 93 TRP A N 1
ATOM 715 C CA . TRP A 1 93 ? -2.943 4.859 9.225 1.00 94.38 93 TRP A CA 1
ATOM 716 C C . TRP A 1 93 ? -3.204 6.219 9.879 1.00 94.38 93 TRP A C 1
ATOM 718 O O . TRP A 1 93 ? -3.855 6.271 10.927 1.00 94.38 93 TRP A O 1
ATOM 728 N N . ALA A 1 94 ? -2.776 7.308 9.235 1.00 93.50 94 ALA A N 1
ATOM 729 C CA . ALA A 1 94 ? -3.011 8.668 9.712 1.00 93.50 94 ALA A CA 1
ATOM 730 C C . ALA A 1 94 ? -4.514 8.982 9.791 1.00 93.50 94 ALA A C 1
ATOM 732 O O . ALA A 1 94 ? -5.009 9.397 10.841 1.00 93.50 94 ALA A O 1
ATOM 733 N N . TRP A 1 95 ? -5.268 8.700 8.722 1.00 93.88 95 TRP A N 1
ATOM 734 C CA . TRP A 1 95 ? -6.714 8.934 8.689 1.00 93.88 95 TRP A CA 1
ATOM 735 C C . TRP A 1 95 ? -7.441 8.088 9.735 1.00 93.88 95 TRP A C 1
ATOM 737 O O . TRP A 1 95 ? -8.274 8.592 10.489 1.00 93.88 95 TRP A O 1
ATOM 747 N N . ARG A 1 96 ? -7.089 6.808 9.863 1.00 91.56 96 ARG A N 1
ATOM 748 C CA . ARG A 1 96 ? -7.657 5.946 10.901 1.00 91.56 96 ARG A CA 1
ATOM 749 C C . ARG A 1 96 ? -7.412 6.504 12.300 1.00 91.56 96 ARG A C 1
ATOM 751 O O . ARG A 1 96 ? -8.326 6.480 13.122 1.00 91.56 96 ARG A O 1
ATOM 758 N N . GLY A 1 97 ? -6.207 7.016 12.555 1.00 87.69 97 GLY A N 1
ATOM 759 C CA . GLY A 1 97 ? -5.867 7.701 13.798 1.00 87.69 97 GLY A CA 1
ATOM 760 C C . GLY A 1 97 ? -6.778 8.899 14.055 1.00 87.69 97 GLY A C 1
ATOM 761 O O . GLY A 1 97 ? -7.341 9.004 15.135 1.00 87.69 97 GLY A O 1
AT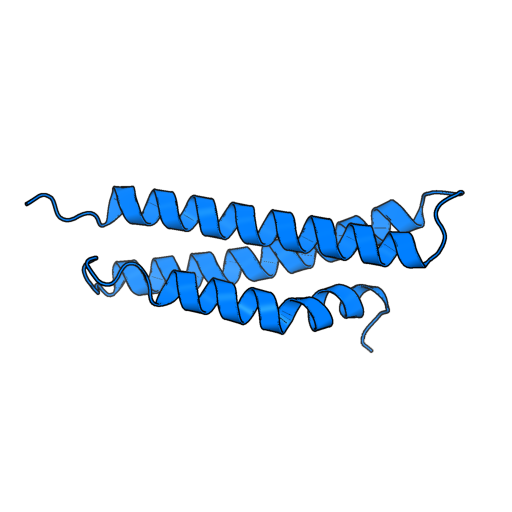OM 762 N N . LEU A 1 98 ? -6.998 9.757 13.062 1.00 87.94 98 LEU A N 1
ATOM 763 C CA . LEU A 1 98 ? -7.871 10.929 13.198 1.00 87.94 98 LEU A CA 1
ATOM 764 C C . LEU A 1 98 ? -9.348 10.556 13.411 1.00 87.94 98 LEU A C 1
ATOM 766 O O . LEU A 1 98 ? -10.033 11.194 14.201 1.00 87.94 98 LEU A O 1
ATOM 770 N N . ARG A 1 99 ? -9.838 9.518 12.724 1.00 85.88 99 ARG A N 1
ATOM 771 C CA . ARG A 1 99 ? -11.265 9.160 12.691 1.00 85.88 99 ARG A CA 1
ATOM 772 C C . ARG A 1 99 ? -11.732 8.311 13.874 1.00 85.88 99 ARG A C 1
ATOM 774 O O . ARG A 1 99 ? -12.893 8.402 14.255 1.00 85.88 99 ARG A O 1
ATOM 781 N N . PHE A 1 100 ? -10.870 7.440 14.397 1.00 84.94 100 PHE A N 1
ATOM 782 C CA . PHE A 1 100 ? -11.244 6.447 15.415 1.00 84.94 100 PHE A CA 1
ATOM 783 C C . PHE A 1 100 ? -10.493 6.619 16.739 1.00 84.94 100 PHE A C 1
ATOM 785 O O . PHE A 1 100 ? -10.576 5.749 17.610 1.00 84.94 100 PHE A O 1
ATOM 792 N N . ARG A 1 101 ? -9.743 7.717 16.905 1.00 78.69 101 ARG A N 1
ATOM 793 C CA . ARG A 1 101 ? -9.218 8.113 18.214 1.00 78.69 101 ARG A CA 1
ATOM 794 C C . ARG A 1 101 ? -10.393 8.278 19.175 1.00 78.69 101 ARG A C 1
ATOM 796 O O . ARG A 1 101 ? -11.305 9.049 18.904 1.00 78.69 101 ARG A O 1
ATOM 803 N N . ARG A 1 102 ? -10.364 7.552 20.294 1.00 65.94 102 ARG A N 1
ATOM 804 C CA . ARG A 1 102 ? -11.266 7.823 21.415 1.00 65.94 102 ARG A CA 1
ATOM 805 C C . ARG A 1 102 ? -10.922 9.212 21.948 1.00 65.94 102 ARG A C 1
ATOM 807 O O . ARG A 1 102 ? -9.812 9.408 22.438 1.00 65.94 102 ARG A O 1
ATOM 814 N N . THR A 1 103 ? -11.841 10.162 21.823 1.00 57.34 103 THR A N 1
ATOM 815 C CA . THR A 1 103 ? -11.921 11.271 22.775 1.00 57.34 103 THR A CA 1
ATOM 816 C C . THR A 1 103 ? -12.231 10.635 24.123 1.00 57.34 103 THR A C 1
ATOM 818 O O . THR A 1 103 ? -13.286 10.018 24.270 1.00 57.34 103 THR A O 1
ATOM 821 N N . ALA A 1 104 ? -11.243 10.649 25.019 1.00 51.97 104 ALA A N 1
ATOM 822 C CA . ALA A 1 104 ? -11.470 10.378 26.433 1.00 51.97 104 ALA A CA 1
ATOM 823 C C . ALA A 1 104 ? -12.432 11.424 27.006 1.00 51.97 104 ALA A C 1
ATOM 825 O O . ALA A 1 104 ? -12.386 12.574 26.507 1.00 51.97 104 ALA A O 1
#

Sequence (104 aa):
MADVADLALILFLPWFAILGALYWFYPRNLERSAARRRFDLAALALAFAAAFIAGRWGYSVAATGVEAGPIWRQVLASLLAYKAFLAIIAAAWAWRGLRFRRTA

pLDDT: mean 87.84, std 11.46, range [43.91, 98.44]

=== Feature glossary ===
The record interleaves many kinds of information about one protein. Here is each kind framed as the question it answers.

Q: What does the local fold look like, residue by residue?
A: A 3Di character summarizes, for each residue, the relative orientation of the Cα frame of its nearest spatial neighbor. Because it encodes fold topology rather than chemistry, 3Di alignments detect remote structural similarity that sequence alignment misses.

Q: Which residues are in helices, strands, or loops?
A: Secondary structure is the local, repeating backbone conformation. DSSP classifies it into eight states by reading the hydrogen-bond network: three helix types (H, G, I), two β types (E, B), two non-regular types (T, S), and unstructured coil (-).

Q: How big and how compact is the whole molecule?
A: Three whole-structure scalars: the radius of gyration (RMS distance of Cα from centroid, in Å), the count of Cα–Cα contacts (pairs closer than 8 Å and separated by more than four residues in sequence — i.e. tertiary, not local, contacts), and the bounding-box dimensions. Together they distinguish compact globular folds from extended fibres or disordered chains.

Q: How confident is the AlphaFold model at each residue?
A: For AlphaFold models, the B-factor field carries pLDDT — the model's own estimate of local accuracy on a 0–100 scale. Regions with pLDDT<50 should be treated as essentially unmodeled; they often correspond to intrinsically disordered segments.

Q: What family and function is it annotated with?
A: Functional annotations link the protein to curated databases. InterPro entries identify conserved domains and families by matching the sequence against member-database signatures (Pfam, PROSITE, CDD, …). Gene Ontology (GO) terms describe molecular function, biological process, and cellular component in a controlled vocabulary. CATH places the structure in a hierarchical fold classification (Class/Architecture/Topology/Homologous-superfamily). The organism is the source species.

Q: What known structures does this most resemble?
A: Nearest PDB neighbors are the top structural matches found by Foldseek when searching this structure against the entire Protein Data Bank. Each hit reports a TM-score (0 to 1; >0.5 almost always implies the same fold) and an E-value. These are *structural* homologs — they may share no detectable sequence similarity.

Q: Which residues are buried vs exposed?
A: Solvent-accessible surface area (SASA) is the area in Å² traced out by the centre of a 1.4 Å probe sphere (a water molecule) rolled over the protein's van der Waals surface (Shrake–Rupley / Lee–Richards construction). Buried residues have near-zero SASA; fully exposed residues can exceed 200 Å². The total SASA scales roughly with the number of surface residues.

Q: What are the backbone torsion angles?
A: φ (phi) and ψ (psi) are the two rotatable backbone dihedrals per residue: φ is the C(i-1)–N–Cα–C torsion, ψ is the N–Cα–C–N(i+1) torsion, both in degrees on (−180°, 180°]. α-helical residues cluster near (−60°, −45°); β-strand residues near (−120°, +130°). A Ramachandran plot is simply a scatter of (φ, ψ) for every residue.

Q: Are the domains correctly placed relative to each other?
A: Predicted aligned error is AlphaFold's pairwise confidence. Unlike pLDDT (per-residue), PAE is per-residue-pair and captures whether two parts of the structure are correctly placed relative to each other. Units are ångströms of expected positional error.

Q: What if only a Cα trace is available?
A: P-SEA three-state annotation labels each residue as helix, strand, or coil based purely on the geometry of the Cα trace. It serves as a fallback when the full backbone (and thus DSSP) is unavailable.

Q: What is the amino-acid chain?
A: This is the polypeptide sequence — one letter per residue, N-terminus first. Length ranges from a few dozen residues for small domains to over a thousand for large multi-domain proteins.

Q: What do the rendered images show?
A: The six renders are orthographic views along the three Cartesian axes in both directions. Representation (cartoon, sticks, or surface) and color scheme (sequence-rainbow or by-chain) vary across proteins so the training set covers all the common visualization conventions.

Q: What do the diagnostic plots show?
A: Plot images: a contact map (which residues are close in 3D, as an N×N binary image), a Ramachandran scatter (backbone torsion angles, revealing secondary-structure composition at a glance), and — for AlphaFold structures — a PAE heatmap (pairwise prediction confidence).

Q: How mobile is each atom in the crystal?
A: B-factor (Debye–Waller factor) reflects atomic displacement in the crystal lattice. It is an experimental observable (units Å²), not a prediction; low values mean the atom is pinned down, high values mean it moves or is heterogeneous across the crystal.

Q: Where is each backbone atom in 3D?
A: The mmCIF table is the protein's shape written out atom by atom. For each backbone N, Cα, C, and carbonyl O, it records an (x, y, z) coordinate triple in Å plus the residue type, chain letter, and residue number.